Protein AF-A0A2U2N0Q2-F1 (afdb_monomer)

Organism: NCBI:txid2052941

Mean predicted aligned error: 10.29 Å

pLDDT: mean 80.28, std 14.38, range [45.03, 97.38]

Foldseek 3Di:
DDPPPPVVVVVVVVVVVVVVVPPPDLFAPAPDDAWDAQDLQRKIWGQRQAKKFWADKDKDQFPDWDWVVHPRDIDHHGDMIGIATHHPPDDDPDQIWMKIWMGGVVDPDIHIDIHGDHHRD

Solvent-accessible surface area (backbone atoms only — not comparable to full-atom values): 6980 Å² total; per-residue (Å²): 135,88,80,71,67,66,61,59,52,52,50,48,55,48,50,49,49,53,54,53,74,66,52,77,58,91,64,38,45,74,85,42,72,51,57,48,74,71,45,82,74,27,32,32,33,35,62,28,94,54,42,32,34,36,60,42,75,47,72,42,75,47,77,44,73,48,53,43,73,57,64,66,42,78,40,50,54,65,38,68,40,39,36,50,44,41,64,58,98,78,69,92,87,66,80,26,29,35,40,38,35,30,21,33,69,94,40,92,52,76,23,76,49,81,41,75,59,52,70,55,129

Structure (mmCIF, N/CA/C/O backbone):
data_AF-A0A2U2N0Q2-F1
#
_entry.id   AF-A0A2U2N0Q2-F1
#
loop_
_atom_site.group_PDB
_atom_site.id
_atom_site.type_symbol
_atom_site.label_atom_id
_atom_site.label_alt_id
_atom_site.label_comp_id
_atom_site.label_asym_id
_atom_site.label_entity_id
_atom_site.label_seq_id
_atom_site.pdbx_PDB_ins_code
_atom_site.Cartn_x
_atom_site.Cartn_y
_atom_site.Cartn_z
_atom_site.occupancy
_atom_site.B_iso_or_equiv
_atom_site.auth_seq_id
_atom_site.auth_comp_id
_atom_site.auth_asym_id
_atom_site.auth_atom_id
_atom_site.pdbx_PDB_model_num
ATOM 1 N N . MET A 1 1 ? -54.973 -18.436 21.941 1.00 45.03 1 MET A N 1
ATOM 2 C CA . MET A 1 1 ? -53.588 -18.932 21.971 1.00 45.03 1 MET A CA 1
ATOM 3 C C . MET A 1 1 ? -52.950 -18.282 20.767 1.00 45.03 1 MET A C 1
ATOM 5 O O . MET A 1 1 ? -53.420 -18.512 19.663 1.00 45.03 1 MET A O 1
ATOM 9 N N . ASP A 1 2 ? -52.122 -17.286 21.051 1.00 49.50 2 ASP A N 1
ATOM 10 C CA . ASP A 1 2 ? -51.672 -16.236 20.137 1.00 49.50 2 ASP A CA 1
ATOM 11 C C . ASP A 1 2 ? -50.406 -16.740 19.427 1.00 49.50 2 ASP A C 1
ATOM 13 O O . ASP A 1 2 ? -49.374 -16.906 20.068 1.00 49.50 2 ASP A O 1
ATOM 17 N N . GLU A 1 3 ? -50.519 -17.109 18.149 1.00 54.91 3 GLU A N 1
ATOM 18 C CA . GLU A 1 3 ? -49.424 -17.672 17.329 1.00 54.91 3 GLU A CA 1
ATOM 19 C C . GLU A 1 3 ? -48.892 -16.663 16.291 1.00 54.91 3 GLU A C 1
ATOM 21 O O . GLU A 1 3 ? -48.131 -17.021 15.396 1.00 54.91 3 GLU A O 1
ATOM 26 N N . THR A 1 4 ? -49.293 -15.393 16.389 1.00 54.44 4 THR A N 1
ATOM 27 C CA . THR A 1 4 ? -48.969 -14.348 15.403 1.00 54.44 4 THR A CA 1
ATOM 28 C C . THR A 1 4 ? -47.745 -13.496 15.744 1.00 54.44 4 THR A C 1
ATOM 30 O O . THR A 1 4 ? -47.230 -12.830 14.855 1.00 54.44 4 THR A O 1
ATOM 33 N N . ASP A 1 5 ? -47.226 -13.554 16.973 1.00 57.34 5 ASP A N 1
ATOM 34 C CA . ASP A 1 5 ? -46.106 -12.702 17.417 1.00 57.34 5 ASP A CA 1
ATOM 35 C C . ASP A 1 5 ? -44.707 -13.263 17.058 1.00 57.34 5 ASP A C 1
ATOM 37 O O . ASP A 1 5 ? -43.746 -12.514 16.883 1.00 57.34 5 ASP A O 1
ATOM 41 N N . ASP A 1 6 ? -44.565 -14.585 16.902 1.00 56.44 6 ASP A N 1
ATOM 42 C CA . ASP A 1 6 ? -43.251 -15.240 16.736 1.00 56.44 6 ASP A CA 1
ATOM 43 C C . ASP A 1 6 ? -42.677 -15.093 15.307 1.00 56.44 6 ASP A C 1
ATOM 45 O O . ASP A 1 6 ? -41.461 -15.017 15.107 1.00 56.44 6 ASP A O 1
ATOM 49 N N . PHE A 1 7 ? -43.551 -15.012 14.296 1.00 54.47 7 PHE A N 1
ATOM 50 C CA . PHE A 1 7 ? -43.156 -14.918 12.884 1.00 54.47 7 PHE A CA 1
ATOM 51 C C . PHE A 1 7 ? -42.610 -13.524 12.531 1.00 54.47 7 PHE A C 1
ATOM 53 O O . PHE A 1 7 ? -41.601 -13.410 11.829 1.00 54.47 7 PHE A O 1
ATOM 60 N N . ASP A 1 8 ? -43.216 -12.475 13.093 1.00 63.50 8 ASP A N 1
ATOM 61 C CA . ASP A 1 8 ? -42.796 -11.083 12.901 1.00 63.50 8 ASP A CA 1
ATOM 62 C C . ASP A 1 8 ? -41.412 -10.818 13.517 1.00 63.50 8 ASP A C 1
ATOM 64 O O . ASP A 1 8 ? -40.566 -10.163 12.906 1.00 63.50 8 ASP A O 1
ATOM 68 N N . LEU A 1 9 ? -41.112 -11.402 14.685 1.00 64.94 9 LEU A N 1
ATOM 69 C CA . LEU A 1 9 ? -39.796 -11.274 15.321 1.00 64.94 9 LEU A CA 1
ATOM 70 C C . LEU A 1 9 ? -38.694 -11.985 14.527 1.00 64.94 9 LEU A C 1
ATOM 72 O O . LEU A 1 9 ? -37.593 -11.447 14.377 1.00 64.94 9 LEU A O 1
ATOM 76 N N . GLN A 1 10 ? -38.964 -13.174 13.982 1.00 72.19 10 GLN A N 1
ATOM 77 C CA . GLN A 1 10 ? -37.988 -13.883 13.149 1.00 72.19 10 GLN A CA 1
ATOM 78 C C . GLN A 1 10 ? -37.685 -13.139 11.845 1.00 72.19 10 GLN A C 1
ATOM 80 O O . GLN A 1 10 ? -36.516 -13.080 11.443 1.00 72.19 10 GLN A O 1
ATOM 85 N N . GLU A 1 11 ? -38.694 -12.542 11.203 1.00 75.12 11 GLU A N 1
ATOM 86 C CA . GLU A 1 11 ? -38.489 -11.676 10.040 1.00 75.12 11 GLU A CA 1
ATOM 87 C C . GLU A 1 11 ? -37.746 -10.391 10.398 1.00 75.12 11 GLU A C 1
ATOM 89 O O . GLU A 1 11 ? -36.841 -10.008 9.654 1.00 75.12 11 GLU A O 1
ATOM 94 N N . LEU A 1 12 ? -38.029 -9.782 11.553 1.00 72.38 12 LEU A N 1
ATOM 95 C CA . LEU A 1 12 ? -37.309 -8.611 12.049 1.00 72.38 12 LEU A CA 1
ATOM 96 C C . LEU A 1 12 ? -35.824 -8.925 12.277 1.00 72.38 12 LEU A C 1
ATOM 98 O O . LEU A 1 12 ? -34.961 -8.231 11.748 1.00 72.38 12 LEU A O 1
ATOM 102 N N . PHE A 1 13 ? -35.497 -10.025 12.962 1.00 69.44 13 PHE A N 1
ATOM 103 C CA . PHE A 1 13 ? -34.109 -10.455 13.162 1.00 69.44 13 PHE A CA 1
ATOM 104 C C . PHE A 1 13 ? -33.435 -10.908 11.866 1.00 69.44 13 PHE A C 1
ATOM 106 O O . PHE A 1 13 ? -32.217 -10.805 11.717 1.00 69.44 13 PHE A O 1
ATOM 113 N N . ALA A 1 14 ? -34.181 -11.465 10.911 1.00 72.81 14 ALA A N 1
ATOM 114 C CA . ALA A 1 14 ? -33.646 -11.773 9.591 1.00 72.81 14 ALA A CA 1
ATOM 115 C C . ALA A 1 14 ? -33.373 -10.491 8.791 1.00 72.81 14 ALA A C 1
ATOM 117 O O . ALA A 1 14 ? -32.339 -10.403 8.133 1.00 72.81 14 ALA A O 1
ATOM 118 N N . ALA A 1 15 ? -34.245 -9.488 8.876 1.00 67.19 15 ALA A N 1
ATOM 119 C CA . ALA A 1 15 ? -34.066 -8.177 8.267 1.00 67.19 15 ALA A CA 1
ATOM 120 C C . ALA A 1 15 ? -32.907 -7.407 8.913 1.00 67.19 15 ALA A C 1
ATOM 122 O O . ALA A 1 15 ? -32.084 -6.859 8.188 1.00 67.19 15 ALA A O 1
ATOM 123 N N . GLU A 1 16 ? -32.765 -7.444 10.239 1.00 66.56 16 GLU A N 1
ATOM 124 C CA . GLU A 1 16 ? -31.620 -6.880 10.957 1.00 66.56 16 GLU A CA 1
ATOM 125 C C . GLU A 1 16 ? -30.318 -7.591 10.602 1.00 66.56 16 GLU A C 1
ATOM 127 O O . GLU A 1 16 ? -29.318 -6.926 10.357 1.00 66.56 16 GLU A O 1
ATOM 132 N N . ARG A 1 17 ? -30.310 -8.927 10.503 1.00 62.19 17 ARG A N 1
ATOM 133 C CA . ARG A 1 17 ? -29.121 -9.678 10.061 1.00 62.19 17 ARG A CA 1
ATOM 134 C C . ARG A 1 17 ? -28.759 -9.380 8.611 1.00 62.19 17 ARG A C 1
ATOM 136 O O . ARG A 1 17 ? -27.580 -9.221 8.310 1.00 62.19 17 ARG A O 1
ATOM 143 N N . ARG A 1 18 ? -29.749 -9.252 7.721 1.00 64.31 18 ARG A N 1
ATOM 144 C CA . ARG A 1 18 ? -29.525 -8.798 6.339 1.00 64.31 18 ARG A CA 1
ATOM 145 C C . ARG A 1 18 ? -28.979 -7.370 6.329 1.00 64.31 18 ARG A C 1
ATOM 147 O O . ARG A 1 18 ? -27.992 -7.121 5.657 1.00 64.31 18 ARG A O 1
ATOM 154 N N . ALA A 1 19 ? -29.548 -6.456 7.112 1.00 60.12 19 ALA A N 1
ATOM 155 C CA . ALA A 1 19 ? -29.082 -5.074 7.215 1.00 60.12 19 ALA A CA 1
ATOM 156 C C . ALA A 1 19 ? -27.675 -4.968 7.831 1.00 60.12 19 ALA A C 1
ATOM 158 O O . ALA A 1 19 ? -26.878 -4.147 7.387 1.00 60.12 19 ALA A O 1
ATOM 159 N N . ALA A 1 20 ? -27.343 -5.814 8.808 1.00 57.19 20 ALA A N 1
ATOM 160 C CA . ALA A 1 20 ? -26.017 -5.900 9.412 1.00 57.19 20 ALA A CA 1
ATOM 161 C C . ALA A 1 20 ? -24.981 -6.490 8.447 1.00 57.19 20 ALA A C 1
ATOM 163 O O . ALA A 1 20 ? -23.855 -6.012 8.424 1.00 57.19 20 ALA A O 1
ATOM 164 N N . ALA A 1 21 ? -25.366 -7.445 7.594 1.00 57.06 21 ALA A N 1
ATOM 165 C CA . ALA A 1 21 ? -24.503 -7.965 6.531 1.00 57.06 21 ALA A CA 1
ATOM 166 C C . ALA A 1 21 ? -24.174 -6.917 5.447 1.00 57.06 21 ALA A C 1
ATOM 168 O O . ALA A 1 21 ? -23.204 -7.083 4.716 1.00 57.06 21 ALA A O 1
ATOM 169 N N . PHE A 1 22 ? -24.957 -5.834 5.356 1.00 54.00 22 PHE A N 1
ATOM 170 C CA . PHE A 1 22 ? -24.686 -4.684 4.485 1.00 54.00 22 PHE A CA 1
ATOM 171 C C . PHE A 1 22 ? -24.091 -3.478 5.225 1.00 54.00 22 PHE A C 1
ATOM 173 O O . PHE A 1 22 ? -23.842 -2.445 4.597 1.00 54.00 22 PHE A O 1
ATOM 180 N N . ARG A 1 23 ? -23.844 -3.567 6.541 1.00 59.94 23 ARG A N 1
ATOM 181 C CA . ARG A 1 23 ? -23.051 -2.542 7.224 1.00 59.94 23 ARG A CA 1
ATOM 182 C C . ARG A 1 23 ? -21.602 -2.755 6.819 1.00 59.94 23 ARG A C 1
ATOM 184 O O . ARG A 1 23 ? -20.965 -3.693 7.278 1.00 59.94 23 ARG A O 1
ATOM 191 N N . ILE A 1 24 ? -21.117 -1.878 5.946 1.00 66.31 24 ILE A N 1
ATOM 192 C CA . ILE A 1 24 ? -19.691 -1.735 5.659 1.00 66.31 24 ILE A CA 1
ATOM 193 C C . ILE A 1 24 ? -18.994 -1.558 7.009 1.00 66.31 24 ILE A C 1
ATOM 195 O O . ILE A 1 24 ? -19.262 -0.575 7.707 1.00 66.31 24 ILE A O 1
ATOM 199 N N . ASP A 1 25 ? -18.174 -2.530 7.408 1.00 75.25 25 ASP A N 1
ATOM 200 C CA . ASP A 1 25 ? -17.374 -2.407 8.618 1.00 75.25 25 ASP A CA 1
ATOM 201 C C . ASP A 1 25 ? -16.377 -1.260 8.392 1.00 75.25 25 ASP A C 1
ATOM 203 O O . ASP A 1 25 ? -15.548 -1.322 7.480 1.00 75.25 25 ASP A O 1
ATOM 207 N N . PRO A 1 26 ? -16.444 -0.173 9.178 1.00 73.44 26 PRO A N 1
ATOM 208 C CA . PRO A 1 26 ? -15.558 0.962 8.982 1.00 73.44 26 PRO A CA 1
ATOM 209 C C . PRO A 1 26 ? -14.098 0.649 9.359 1.00 73.44 26 PRO A C 1
ATOM 211 O O . PRO A 1 26 ? -13.240 1.509 9.172 1.00 73.44 26 PRO A O 1
ATOM 214 N N . MET A 1 27 ? -13.803 -0.507 9.964 1.00 78.50 27 MET A N 1
ATOM 215 C CA . MET A 1 27 ? -12.457 -0.996 10.298 1.00 78.50 27 MET A CA 1
ATOM 216 C C . MET A 1 27 ? -11.961 -2.108 9.372 1.00 78.50 27 MET A C 1
ATOM 218 O O . MET A 1 27 ? -10.878 -2.640 9.615 1.00 78.50 27 MET A O 1
ATOM 222 N N . ASP A 1 28 ? -12.698 -2.407 8.306 1.00 80.69 28 ASP A N 1
ATOM 223 C CA . ASP A 1 28 ? -12.322 -3.395 7.302 1.00 80.69 28 ASP A CA 1
ATOM 224 C C . ASP A 1 28 ? -11.554 -2.708 6.157 1.00 80.69 28 ASP A C 1
ATOM 226 O O . ASP A 1 28 ? -12.143 -1.998 5.332 1.00 80.69 28 ASP A O 1
ATOM 230 N N . PRO A 1 29 ? -10.218 -2.842 6.093 1.00 81.50 29 PRO A N 1
ATOM 231 C CA . PRO A 1 29 ? -9.423 -2.218 5.043 1.00 81.50 29 PRO A CA 1
ATOM 232 C C . PRO A 1 29 ? -9.557 -2.927 3.686 1.00 81.50 29 PRO A C 1
ATOM 234 O O . PRO A 1 29 ? -9.037 -2.418 2.697 1.00 81.50 29 PRO A O 1
ATOM 237 N N . VAL A 1 30 ? -10.203 -4.097 3.619 1.00 81.50 30 VAL A N 1
ATOM 238 C CA . VAL A 1 30 ? -10.400 -4.866 2.380 1.00 81.50 30 VAL A CA 1
ATOM 239 C C . VAL A 1 30 ? -11.540 -4.271 1.563 1.00 81.50 30 VAL A C 1
ATOM 241 O O . VAL A 1 30 ? -11.424 -4.146 0.343 1.00 81.50 30 VAL A O 1
ATOM 244 N N . HIS A 1 31 ? -12.629 -3.884 2.229 1.00 77.38 31 HIS A N 1
ATOM 245 C CA . HIS A 1 31 ? -13.825 -3.361 1.566 1.00 77.38 31 HIS A CA 1
ATOM 246 C C . HIS A 1 31 ? -13.882 -1.827 1.521 1.00 77.38 31 HIS A C 1
ATOM 248 O O . HIS A 1 31 ? -14.656 -1.270 0.739 1.00 77.38 31 HIS A O 1
ATOM 254 N N . ASN A 1 32 ? -13.055 -1.136 2.310 1.00 79.75 32 ASN A N 1
ATOM 255 C CA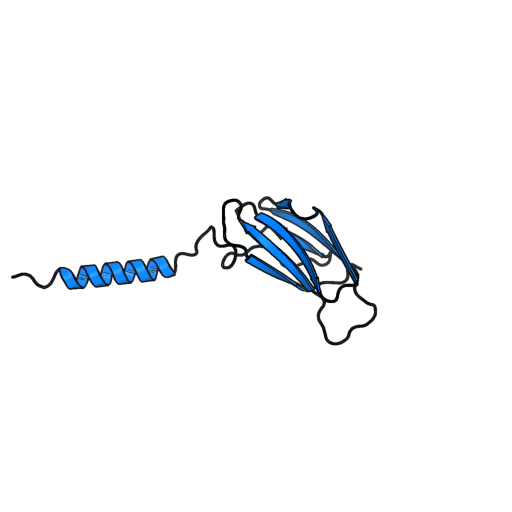 . ASN A 1 32 ? -12.985 0.324 2.309 1.00 79.75 32 ASN A CA 1
ATOM 256 C C . ASN A 1 32 ? -11.941 0.867 1.327 1.00 79.75 32 ASN A C 1
ATOM 258 O O . ASN A 1 32 ? -10.862 0.306 1.140 1.00 79.75 32 ASN A O 1
ATOM 262 N N . THR A 1 33 ? -12.233 2.023 0.727 1.00 84.50 33 THR A N 1
ATOM 263 C CA . THR A 1 33 ? -11.283 2.701 -0.162 1.00 84.50 33 THR A CA 1
ATOM 264 C C . THR A 1 33 ? -10.085 3.245 0.623 1.00 84.50 33 THR A C 1
ATOM 266 O O . THR A 1 33 ? -10.146 4.294 1.259 1.00 84.50 33 THR A O 1
ATOM 269 N N . VAL A 1 34 ? -8.979 2.513 0.498 1.00 87.88 34 VAL A N 1
ATOM 270 C CA . VAL A 1 34 ? -7.604 2.780 0.947 1.00 87.88 34 VAL A CA 1
ATOM 271 C C . VAL A 1 34 ? -6.984 4.123 0.543 1.00 87.88 34 VAL A C 1
ATOM 273 O O . VAL A 1 34 ? -6.670 5.048 1.298 1.00 87.88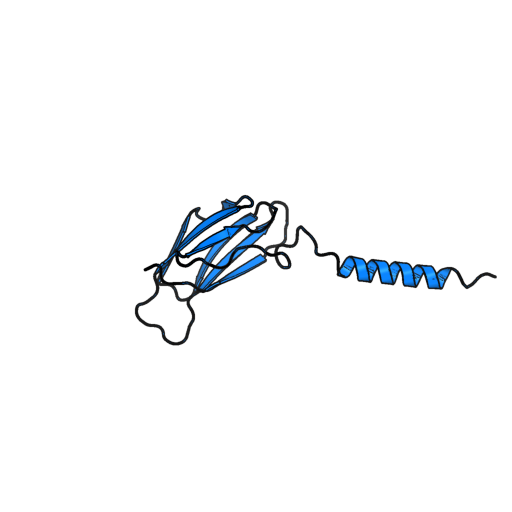 34 VAL A O 1
ATOM 276 N N . TRP A 1 35 ? -6.735 4.148 -0.757 1.00 90.88 35 TRP A N 1
ATOM 277 C CA . TRP A 1 35 ? -5.630 4.845 -1.384 1.00 90.88 35 TRP A CA 1
ATOM 278 C C . TRP A 1 35 ? -6.129 5.562 -2.627 1.00 90.88 35 TRP A C 1
ATOM 280 O O . TRP A 1 35 ? -7.100 5.131 -3.249 1.00 90.88 35 TRP A O 1
ATOM 290 N N . SER A 1 36 ? -5.434 6.621 -3.027 1.00 86.62 36 SER A N 1
ATOM 291 C CA . SER A 1 36 ? -5.609 7.188 -4.357 1.00 86.62 36 SER A CA 1
ATOM 292 C C . SER A 1 36 ? -5.069 6.239 -5.423 1.00 86.62 36 SER A C 1
ATOM 294 O O . SER A 1 36 ? -4.215 5.393 -5.152 1.00 86.62 36 SER A O 1
ATOM 296 N N . ASP A 1 37 ? -5.485 6.455 -6.669 1.00 80.06 37 ASP A N 1
ATOM 297 C CA . ASP A 1 37 ? -4.716 5.968 -7.810 1.00 80.06 37 ASP A CA 1
ATOM 298 C C . ASP A 1 37 ? -3.266 6.488 -7.755 1.00 80.06 37 ASP A C 1
ATOM 300 O O . ASP A 1 37 ? -2.984 7.539 -7.167 1.00 80.06 37 ASP A O 1
ATOM 304 N N . VAL A 1 38 ? -2.348 5.759 -8.399 1.00 73.62 38 VAL A N 1
ATOM 305 C CA . VAL A 1 38 ? -0.950 6.193 -8.550 1.00 73.62 38 VAL A CA 1
ATOM 306 C C . VAL A 1 38 ? -0.892 7.413 -9.460 1.00 73.62 38 VAL A C 1
ATOM 308 O O . VAL A 1 38 ? -1.344 7.353 -10.612 1.00 73.62 38 VAL A O 1
ATOM 311 N N . THR A 1 39 ? -0.302 8.503 -8.970 1.00 71.12 39 THR A N 1
ATOM 312 C CA . THR A 1 39 ? -0.079 9.712 -9.774 1.00 71.12 39 THR A CA 1
ATOM 313 C C . THR A 1 39 ? 0.967 9.479 -10.873 1.00 71.12 39 THR A C 1
ATOM 315 O O . THR A 1 39 ? 1.633 8.442 -10.930 1.00 71.12 39 THR A O 1
ATOM 318 N N . SER A 1 40 ? 1.144 10.445 -11.780 1.00 63.34 40 SER A N 1
ATOM 319 C CA . SER A 1 40 ? 2.222 10.398 -12.783 1.00 63.34 40 SER A CA 1
ATOM 320 C C . SER A 1 40 ? 3.613 10.247 -12.162 1.00 63.34 40 SER A C 1
ATOM 322 O O . SER A 1 40 ? 4.487 9.647 -12.782 1.00 63.34 40 SER A O 1
ATOM 324 N N . ASP A 1 41 ? 3.782 10.742 -10.936 1.00 65.62 41 ASP A N 1
ATOM 325 C CA . ASP A 1 41 ? 5.060 10.793 -10.227 1.00 65.62 41 ASP A CA 1
ATOM 326 C C . ASP A 1 41 ? 5.325 9.524 -9.399 1.00 65.62 41 ASP A C 1
ATOM 328 O O . ASP A 1 41 ? 6.375 9.398 -8.773 1.00 65.62 41 ASP A O 1
ATOM 332 N N . GLY A 1 42 ? 4.392 8.562 -9.417 1.00 76.06 42 GLY A N 1
ATOM 333 C CA . GLY A 1 42 ? 4.485 7.326 -8.639 1.00 76.06 42 GLY A CA 1
ATOM 334 C C . GLY A 1 42 ? 3.995 7.462 -7.195 1.00 76.06 42 GLY A C 1
ATOM 335 O O . GLY A 1 42 ? 4.158 6.537 -6.407 1.00 76.06 42 GLY A O 1
ATOM 336 N N . ASP A 1 43 ? 3.391 8.590 -6.829 1.00 87.62 43 ASP A N 1
ATOM 337 C CA . ASP A 1 43 ? 2.945 8.848 -5.461 1.00 87.62 43 ASP A CA 1
ATOM 338 C C . ASP A 1 43 ? 1.531 8.278 -5.234 1.00 87.62 43 ASP A C 1
ATOM 340 O O . ASP A 1 43 ? 0.685 8.282 -6.135 1.00 87.62 43 ASP A O 1
ATOM 344 N N . ILE A 1 44 ? 1.265 7.812 -4.012 1.00 89.56 44 ILE A N 1
ATOM 345 C CA . ILE A 1 44 ? -0.076 7.440 -3.537 1.00 89.56 44 ILE A CA 1
ATOM 346 C C . ILE A 1 44 ? -0.444 8.268 -2.309 1.00 89.56 44 ILE A C 1
ATOM 348 O O . ILE A 1 44 ? 0.415 8.621 -1.502 1.00 89.56 44 ILE A O 1
ATOM 352 N N . LYS A 1 45 ? -1.733 8.564 -2.154 1.00 92.50 45 LYS A N 1
ATOM 353 C CA . LYS A 1 45 ? -2.281 9.301 -1.014 1.00 92.50 45 LYS A CA 1
ATOM 354 C C . LYS A 1 45 ? -3.236 8.421 -0.215 1.00 92.50 45 LYS A C 1
ATOM 356 O O . LYS A 1 45 ? -4.019 7.683 -0.808 1.00 92.50 45 LYS A O 1
ATOM 361 N N . VAL A 1 46 ? -3.220 8.536 1.109 1.00 93.69 46 VAL A N 1
ATOM 362 C CA . VAL A 1 46 ? -4.230 7.910 1.975 1.00 93.69 46 VAL A CA 1
ATOM 363 C C . VAL A 1 46 ? -5.560 8.648 1.805 1.00 93.69 46 VAL A C 1
ATOM 365 O O . VAL A 1 46 ? -5.651 9.841 2.108 1.00 93.69 46 VAL A O 1
ATOM 368 N N . LEU A 1 47 ? -6.580 7.950 1.296 1.00 92.44 47 LEU A N 1
ATOM 369 C CA . LEU A 1 47 ? -7.947 8.475 1.163 1.00 92.44 47 LEU A CA 1
ATOM 370 C C . LEU A 1 47 ? -8.846 8.085 2.332 1.00 92.44 47 LEU A C 1
ATOM 372 O O . LEU A 1 47 ? -9.849 8.759 2.563 1.00 92.44 47 LEU A O 1
ATOM 376 N N . ALA A 1 48 ? -8.489 7.024 3.054 1.00 89.62 48 ALA A N 1
ATOM 377 C CA . ALA A 1 48 ? -9.201 6.638 4.255 1.00 89.62 48 ALA A CA 1
ATOM 378 C C . ALA A 1 48 ? -9.212 7.771 5.291 1.00 89.62 48 ALA A C 1
ATOM 380 O O . ALA A 1 48 ? -8.248 8.522 5.444 1.00 89.62 48 ALA A O 1
ATOM 381 N N . ASP A 1 49 ? -10.309 7.854 6.036 1.00 89.62 49 ASP A N 1
ATOM 382 C CA . ASP A 1 49 ? -10.516 8.783 7.149 1.00 89.62 49 ASP A CA 1
ATOM 383 C C . ASP A 1 49 ? -9.786 8.352 8.433 1.00 89.62 49 ASP A C 1
ATOM 385 O O . ASP A 1 49 ? -9.789 9.076 9.431 1.00 89.62 49 ASP A O 1
ATOM 389 N N . LYS A 1 50 ? -9.125 7.190 8.401 1.00 90.12 50 LYS A N 1
ATOM 390 C CA . LYS A 1 50 ? -8.397 6.595 9.521 1.00 90.12 50 LYS A CA 1
ATOM 391 C C . LYS A 1 50 ? -6.915 6.393 9.217 1.00 90.12 50 LYS A C 1
ATOM 393 O O . LYS A 1 50 ? -6.548 6.194 8.058 1.00 90.12 50 LYS A O 1
ATOM 398 N N . PRO A 1 51 ? -6.060 6.383 10.255 1.00 94.12 51 PRO A N 1
ATOM 399 C CA . PRO A 1 51 ? -4.652 6.058 10.092 1.00 94.12 51 PRO A CA 1
ATOM 400 C C . PRO A 1 51 ? -4.443 4.623 9.593 1.00 94.12 51 PRO A C 1
ATOM 402 O O . PRO A 1 51 ? -5.125 3.686 10.020 1.00 94.12 51 PRO A O 1
ATOM 405 N N . VAL A 1 52 ? -3.449 4.453 8.725 1.00 95.94 52 VAL A N 1
ATOM 406 C CA . VAL A 1 52 ? -3.122 3.194 8.051 1.00 95.94 52 VAL A CA 1
ATOM 407 C C . VAL A 1 52 ? -1.707 2.768 8.416 1.00 95.94 52 VAL A C 1
ATOM 409 O O . VAL A 1 52 ? -0.759 3.530 8.248 1.00 95.94 52 VAL A O 1
ATOM 412 N N . GLU A 1 53 ? -1.541 1.533 8.874 1.00 96.38 53 GLU A N 1
ATOM 413 C CA . GLU A 1 53 ? -0.232 0.904 9.038 1.00 96.38 53 GLU A CA 1
ATOM 414 C C . GLU A 1 53 ? 0.152 0.195 7.747 1.00 96.38 53 GLU A C 1
ATOM 416 O O . GLU A 1 53 ? -0.440 -0.819 7.377 1.00 96.38 53 GLU A O 1
ATOM 421 N N . VAL A 1 54 ? 1.171 0.710 7.066 1.00 96.56 54 VAL A N 1
ATOM 422 C CA . VAL A 1 54 ? 1.807 0.027 5.943 1.00 96.56 54 VAL A CA 1
ATOM 423 C C . VAL A 1 54 ? 2.834 -0.945 6.501 1.00 96.56 54 VAL A C 1
ATOM 425 O O . VAL A 1 54 ? 3.837 -0.539 7.086 1.00 96.56 54 VAL A O 1
ATOM 428 N N . LEU A 1 55 ? 2.590 -2.237 6.299 1.00 96.75 55 LEU A N 1
ATOM 429 C CA . LEU A 1 55 ? 3.416 -3.318 6.835 1.00 96.75 55 LEU A CA 1
ATOM 430 C C . LEU A 1 55 ? 4.601 -3.614 5.916 1.00 96.75 55 LEU A C 1
ATOM 432 O O . LEU A 1 55 ? 5.739 -3.745 6.361 1.00 96.75 55 LEU A O 1
ATOM 436 N N . SER A 1 56 ? 4.333 -3.708 4.616 1.00 96.19 56 SER A N 1
ATOM 437 C CA . SER A 1 56 ? 5.341 -4.026 3.610 1.00 96.19 56 SER A CA 1
ATOM 438 C C . SER A 1 56 ? 4.923 -3.506 2.248 1.00 96.19 56 SER A C 1
ATOM 440 O O . SER A 1 56 ? 3.734 -3.521 1.918 1.00 96.19 56 SER A O 1
ATOM 442 N N . VAL A 1 57 ? 5.911 -3.158 1.430 1.00 93.44 57 VAL A N 1
ATOM 443 C CA . VAL A 1 57 ? 5.702 -2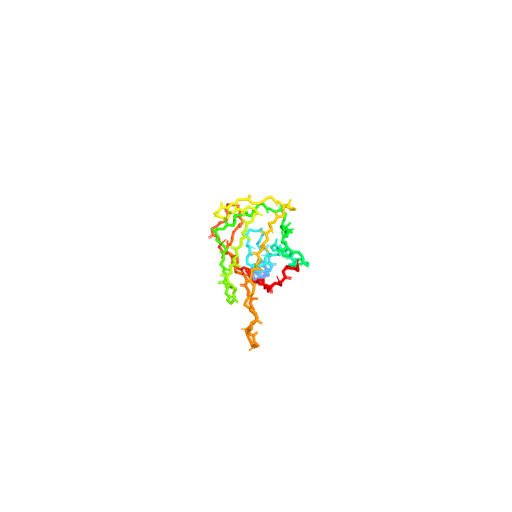.897 0.012 1.00 93.44 57 VAL A CA 1
ATOM 444 C C . VAL A 1 57 ? 6.649 -3.763 -0.808 1.00 93.44 57 VAL A C 1
ATOM 446 O O . VAL A 1 57 ? 7.850 -3.799 -0.552 1.00 93.44 57 VAL A O 1
ATOM 449 N N . GLU A 1 58 ? 6.091 -4.462 -1.790 1.00 91.94 58 GLU A N 1
ATOM 450 C CA . GLU A 1 58 ? 6.795 -5.408 -2.649 1.00 91.94 58 GLU A CA 1
ATOM 451 C C . GLU A 1 58 ? 6.662 -5.022 -4.117 1.00 91.94 58 GLU A C 1
ATOM 453 O O . GLU A 1 58 ? 5.621 -4.546 -4.562 1.00 91.94 58 GLU A O 1
ATOM 458 N N . GLN A 1 59 ? 7.712 -5.277 -4.890 1.00 89.00 59 GLN A N 1
ATOM 459 C CA . GLN A 1 59 ? 7.741 -5.020 -6.325 1.00 89.00 59 GLN A CA 1
ATOM 460 C C . GLN A 1 59 ? 7.607 -6.327 -7.113 1.00 89.00 59 GLN A C 1
ATOM 462 O O . GLN A 1 59 ? 8.228 -7.336 -6.779 1.00 89.00 59 GLN A O 1
ATOM 467 N N . VAL A 1 60 ? 6.859 -6.297 -8.214 1.00 87.88 60 VAL A N 1
ATOM 468 C CA . VAL A 1 60 ? 6.787 -7.401 -9.176 1.00 87.88 60 VAL A CA 1
ATOM 469 C C . VAL A 1 60 ? 7.033 -6.843 -10.570 1.00 87.88 60 VAL A C 1
ATOM 471 O O . VAL A 1 60 ? 6.341 -5.937 -11.024 1.00 87.88 60 VAL A O 1
ATOM 474 N N . GLY A 1 61 ? 8.038 -7.378 -11.263 1.00 82.50 61 GLY A N 1
ATOM 475 C CA . GLY A 1 61 ? 8.394 -6.922 -12.610 1.00 82.50 61 GLY A CA 1
ATOM 476 C C . GLY A 1 61 ? 9.138 -5.577 -12.673 1.00 82.50 61 GLY A C 1
ATOM 477 O O . GLY A 1 61 ? 9.426 -5.119 -13.777 1.00 82.50 61 GLY A O 1
ATOM 478 N N . CYS A 1 62 ? 9.490 -4.978 -11.528 1.00 81.31 62 CYS A N 1
ATOM 479 C CA . CYS A 1 62 ? 10.365 -3.801 -11.421 1.00 81.31 62 CYS A CA 1
ATOM 480 C C . CYS A 1 62 ? 11.819 -4.221 -11.131 1.00 81.31 62 CYS A C 1
ATOM 482 O O . CYS A 1 62 ? 12.052 -5.242 -10.479 1.00 81.31 62 CYS A O 1
ATOM 484 N N . LEU A 1 63 ? 12.792 -3.422 -11.579 1.00 84.38 63 LEU A N 1
ATOM 485 C CA . LEU A 1 63 ? 14.209 -3.562 -11.214 1.00 84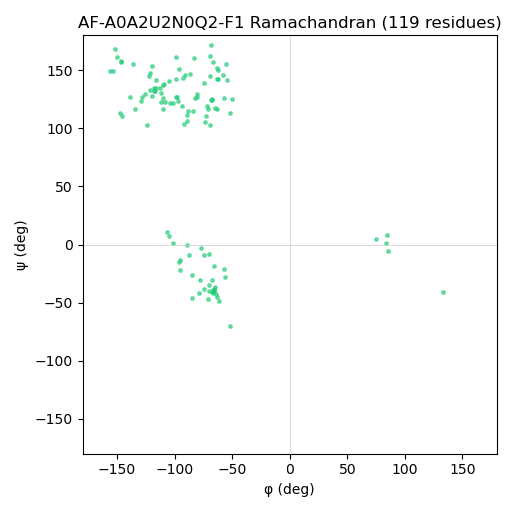.38 63 LEU A CA 1
ATOM 486 C C . LEU A 1 63 ? 14.441 -3.151 -9.759 1.00 84.38 63 LEU A C 1
ATOM 488 O O . LEU A 1 63 ? 15.078 -3.876 -8.998 1.00 84.38 63 LEU A O 1
ATOM 492 N N . SER A 1 64 ? 13.879 -2.012 -9.367 1.00 87.00 64 SER A N 1
ATOM 493 C CA . SER A 1 64 ? 13.947 -1.497 -8.006 1.00 87.00 64 SER A CA 1
ATOM 494 C C . SER A 1 64 ? 12.664 -0.749 -7.648 1.00 87.00 64 SER A C 1
ATOM 496 O O . SER A 1 64 ? 11.911 -0.301 -8.520 1.00 87.00 64 SER A O 1
ATOM 498 N N . LEU A 1 65 ? 12.416 -0.653 -6.346 1.00 87.94 65 LEU A N 1
ATOM 499 C CA . LEU A 1 65 ? 11.353 0.116 -5.730 1.00 87.94 65 LEU A CA 1
ATOM 500 C C . LEU A 1 65 ? 11.933 0.798 -4.499 1.00 87.94 65 LEU A C 1
ATOM 502 O O . LEU A 1 65 ? 12.481 0.148 -3.609 1.00 87.94 65 LEU A O 1
ATOM 506 N N . THR A 1 66 ? 11.748 2.107 -4.427 1.00 90.94 66 THR A N 1
ATOM 507 C CA . THR A 1 66 ? 12.038 2.901 -3.238 1.00 90.94 66 THR A CA 1
ATOM 508 C C . THR A 1 66 ? 10.751 3.537 -2.749 1.00 90.94 66 THR A C 1
ATOM 510 O O . THR A 1 66 ? 9.997 4.113 -3.529 1.00 90.94 66 THR A O 1
ATOM 513 N N . CYS A 1 67 ? 10.507 3.423 -1.447 1.00 91.56 67 CYS A N 1
ATOM 514 C CA . CYS A 1 67 ? 9.341 3.987 -0.783 1.00 91.56 67 CYS A CA 1
ATOM 515 C C . CYS A 1 67 ? 9.779 5.044 0.228 1.00 91.56 67 CYS A C 1
ATOM 517 O O . CYS A 1 67 ? 10.705 4.796 1.006 1.00 91.56 67 CYS A O 1
ATOM 519 N N . ASN A 1 68 ? 9.102 6.190 0.239 1.00 93.00 68 ASN A N 1
ATOM 520 C CA . ASN A 1 68 ? 9.277 7.213 1.261 1.00 93.00 68 ASN A CA 1
ATOM 521 C C . ASN A 1 68 ? 7.904 7.715 1.751 1.00 93.00 68 ASN A C 1
ATOM 523 O O . ASN A 1 68 ? 7.172 8.293 0.947 1.00 93.00 68 ASN A O 1
ATOM 527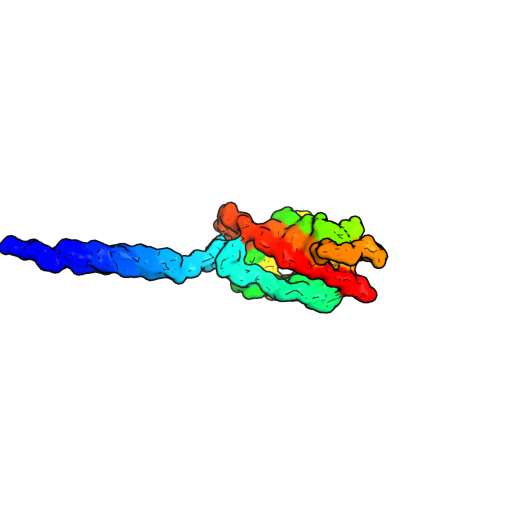 N N . PRO A 1 69 ? 7.546 7.519 3.031 1.00 95.56 69 PRO A N 1
ATOM 528 C CA . PRO A 1 69 ? 8.340 6.858 4.073 1.00 95.56 69 PRO A CA 1
ATOM 529 C C . PRO A 1 69 ? 8.558 5.355 3.823 1.00 95.56 69 PRO A C 1
ATOM 531 O O . PRO A 1 69 ? 7.814 4.712 3.082 1.00 95.56 69 PRO A O 1
ATOM 534 N N . LYS A 1 70 ? 9.621 4.795 4.418 1.00 95.31 70 LYS A N 1
ATOM 535 C CA . LYS A 1 70 ? 9.968 3.373 4.281 1.00 95.31 70 LYS A CA 1
ATOM 536 C C . LYS A 1 70 ? 9.110 2.523 5.237 1.00 95.31 70 LYS A C 1
ATOM 538 O O . LYS A 1 70 ? 9.142 2.796 6.434 1.00 95.31 70 LYS A O 1
ATOM 543 N N . PRO A 1 71 ? 8.417 1.475 4.754 1.00 94.94 71 PRO A N 1
ATOM 544 C CA . PRO A 1 71 ? 7.722 0.519 5.616 1.00 94.94 71 PRO A CA 1
ATOM 545 C C . PRO A 1 71 ? 8.672 -0.256 6.555 1.00 94.94 71 PRO A C 1
ATOM 547 O O . PRO A 1 71 ? 9.807 -0.544 6.155 1.00 94.94 71 PRO A O 1
ATOM 550 N N . PRO A 1 72 ? 8.215 -0.669 7.753 1.00 96.56 72 PRO A N 1
ATOM 551 C CA . PRO A 1 72 ? 6.875 -0.438 8.293 1.00 96.56 72 PRO A CA 1
ATOM 552 C C . PRO A 1 72 ? 6.677 1.012 8.761 1.00 96.56 72 PRO A C 1
ATOM 554 O O . PRO A 1 72 ? 7.575 1.606 9.354 1.00 96.56 72 PRO A O 1
ATOM 557 N N . VAL A 1 73 ? 5.504 1.585 8.484 1.00 97.38 73 VAL A N 1
ATOM 558 C CA . VAL A 1 73 ? 5.183 2.983 8.818 1.00 97.38 73 VAL A CA 1
ATOM 559 C C . VAL A 1 73 ? 3.681 3.189 8.999 1.00 97.38 73 VAL A C 1
ATOM 561 O O . VAL A 1 73 ? 2.879 2.535 8.338 1.00 97.38 73 VAL A O 1
ATOM 564 N N . THR A 1 74 ? 3.301 4.124 9.867 1.00 97.25 74 THR A N 1
ATOM 565 C CA . THR A 1 74 ? 1.916 4.585 10.019 1.00 97.25 74 THR A CA 1
ATOM 566 C C . THR A 1 74 ? 1.716 5.892 9.258 1.00 97.25 74 THR A C 1
ATOM 568 O O . THR A 1 74 ? 2.462 6.845 9.472 1.00 97.25 74 THR A O 1
ATOM 571 N N . LEU A 1 75 ? 0.703 5.934 8.396 1.00 96.56 75 LEU A N 1
ATOM 572 C CA . LEU A 1 75 ? 0.299 7.102 7.618 1.00 96.56 75 LEU A CA 1
ATOM 573 C C . LEU A 1 75 ? -1.036 7.637 8.138 1.00 96.56 75 LEU A C 1
ATOM 575 O O . LEU A 1 75 ? -1.950 6.865 8.433 1.00 96.56 75 LEU A O 1
ATOM 579 N N . GLN A 1 76 ? -1.149 8.952 8.255 1.00 96.81 76 GLN A N 1
ATOM 580 C CA . GLN A 1 76 ? -2.376 9.650 8.623 1.00 96.81 76 GLN A CA 1
ATOM 581 C C . GLN A 1 76 ? -3.282 9.865 7.401 1.00 96.81 76 GLN A C 1
ATOM 583 O O . GLN A 1 76 ? -2.810 9.840 6.259 1.00 96.81 76 GLN A O 1
ATOM 588 N N . PRO A 1 77 ? -4.587 10.116 7.611 1.00 94.94 77 PRO A N 1
ATOM 589 C CA . PRO A 1 77 ? -5.485 10.548 6.546 1.00 94.94 77 PRO A CA 1
ATOM 590 C C . PRO A 1 77 ? -4.906 11.725 5.757 1.00 94.94 77 PRO A C 1
ATOM 592 O O . PRO A 1 77 ? -4.563 12.767 6.316 1.00 94.94 77 PRO A O 1
ATOM 595 N N . GLY A 1 78 ? -4.809 11.564 4.440 1.00 93.56 78 GLY A N 1
ATOM 596 C CA . GLY A 1 78 ? -4.255 12.570 3.544 1.00 93.56 78 GLY A CA 1
ATOM 597 C C . GLY A 1 78 ? -2.734 12.556 3.366 1.00 93.56 78 GLY A C 1
ATOM 598 O O . GLY A 1 78 ? -2.261 13.287 2.490 1.00 93.56 78 GLY A O 1
ATOM 599 N N . ASP A 1 79 ? -1.990 11.728 4.105 1.00 95.88 79 ASP A N 1
ATOM 600 C CA . ASP A 1 79 ? -0.548 11.564 3.906 1.00 95.88 79 ASP A CA 1
ATOM 601 C C . ASP A 1 79 ? -0.232 10.998 2.519 1.00 95.88 79 ASP A C 1
ATOM 603 O O . ASP A 1 79 ? -1.022 10.263 1.917 1.00 95.88 79 ASP A O 1
ATOM 607 N N . ILE A 1 80 ? 0.958 11.340 2.022 1.00 93.62 80 ILE A N 1
ATOM 608 C CA . ILE A 1 80 ? 1.473 10.890 0.731 1.00 93.62 80 ILE A CA 1
ATOM 609 C C . ILE A 1 80 ? 2.647 9.947 0.965 1.00 93.62 80 ILE A C 1
ATOM 611 O O . ILE A 1 80 ? 3.593 10.275 1.681 1.00 93.62 80 ILE A O 1
ATOM 615 N N . MET A 1 81 ? 2.605 8.796 0.303 1.00 92.38 81 MET A N 1
ATOM 616 C CA . MET A 1 81 ? 3.715 7.862 0.218 1.00 92.38 81 MET A CA 1
ATOM 617 C C . MET A 1 81 ? 4.262 7.872 -1.206 1.00 92.38 81 MET A C 1
ATOM 619 O O . MET A 1 81 ? 3.574 7.519 -2.164 1.00 92.38 81 MET A O 1
ATOM 623 N N . ARG A 1 82 ? 5.521 8.286 -1.338 1.00 91.62 82 ARG A N 1
ATOM 624 C CA . ARG A 1 82 ? 6.232 8.328 -2.613 1.00 91.62 82 ARG A CA 1
ATOM 625 C C . ARG A 1 82 ? 6.758 6.956 -2.979 1.00 91.62 82 ARG A C 1
ATOM 627 O O . ARG A 1 82 ? 7.460 6.343 -2.172 1.00 91.62 82 ARG A O 1
ATOM 634 N N . MET A 1 83 ? 6.471 6.510 -4.201 1.00 88.12 83 MET A N 1
ATOM 635 C CA . MET A 1 83 ? 6.919 5.217 -4.716 1.00 88.12 83 MET A CA 1
ATOM 636 C C . MET A 1 83 ? 7.695 5.414 -6.016 1.00 88.12 83 MET A C 1
ATOM 638 O O . MET A 1 83 ? 7.139 5.611 -7.093 1.00 88.12 83 MET A O 1
ATOM 642 N N . THR A 1 84 ? 9.017 5.334 -5.923 1.00 87.00 84 THR A N 1
ATOM 643 C CA . THR A 1 84 ? 9.902 5.413 -7.087 1.00 87.00 84 THR A CA 1
ATOM 644 C C . THR A 1 84 ? 10.207 4.008 -7.578 1.00 87.00 84 THR A C 1
ATOM 646 O O . THR A 1 84 ? 10.772 3.205 -6.839 1.00 87.00 84 THR A O 1
ATOM 649 N N . VAL A 1 85 ? 9.840 3.711 -8.824 1.00 84.19 85 VAL A N 1
ATOM 650 C CA . VAL A 1 85 ? 10.048 2.404 -9.461 1.00 84.19 85 VAL A CA 1
ATOM 651 C C . VAL A 1 85 ? 10.982 2.525 -10.656 1.00 84.19 85 VAL A C 1
ATOM 653 O O . VAL A 1 85 ? 10.779 3.358 -11.540 1.00 84.19 85 VAL A O 1
ATOM 656 N N . GLU A 1 86 ? 11.975 1.646 -10.731 1.00 83.75 86 GLU A N 1
ATOM 657 C CA . GLU A 1 86 ? 12.790 1.486 -11.933 1.00 83.75 86 GLU A CA 1
ATOM 658 C C . GLU A 1 86 ? 12.259 0.310 -12.750 1.00 83.75 86 GLU A C 1
ATOM 660 O O . GLU A 1 86 ? 12.154 -0.818 -12.263 1.00 83.75 86 GLU A O 1
ATOM 665 N N . LEU A 1 87 ? 11.917 0.560 -14.015 1.00 78.38 87 LEU A N 1
ATOM 666 C CA . LEU A 1 87 ? 11.401 -0.467 -14.919 1.00 78.38 87 LEU A CA 1
ATOM 667 C C . LEU A 1 87 ? 12.508 -0.998 -15.837 1.00 78.38 87 LEU A C 1
ATOM 669 O O . LEU A 1 87 ? 13.328 -0.213 -16.324 1.00 78.38 87 LEU A O 1
ATOM 673 N N . PRO A 1 88 ? 12.523 -2.308 -16.147 1.00 74.38 88 PRO A N 1
ATOM 674 C CA . PRO A 1 88 ? 13.443 -2.835 -17.142 1.00 74.38 88 PRO A CA 1
ATOM 675 C C . PRO A 1 88 ? 13.163 -2.207 -18.513 1.00 74.38 88 PRO A C 1
ATOM 677 O O . PRO A 1 88 ? 12.013 -2.030 -18.912 1.00 74.38 88 PRO A O 1
ATOM 680 N N . VAL A 1 89 ? 14.226 -1.937 -19.279 1.00 71.50 89 VAL A N 1
ATOM 681 C CA . VAL A 1 89 ? 14.160 -1.334 -20.630 1.00 71.50 89 VAL A CA 1
ATOM 682 C C . VAL A 1 89 ? 13.283 -2.155 -21.592 1.00 71.50 89 VAL A C 1
ATOM 684 O O . VAL A 1 89 ? 12.788 -1.632 -22.590 1.00 71.50 89 VAL A O 1
ATOM 687 N N . ARG A 1 90 ? 13.064 -3.445 -21.300 1.00 61.81 90 ARG A N 1
ATOM 688 C CA . ARG A 1 90 ? 12.216 -4.346 -22.083 1.00 61.81 90 ARG A CA 1
ATOM 689 C C . ARG A 1 90 ? 11.492 -5.355 -21.195 1.00 61.81 90 ARG A C 1
ATOM 691 O O . ARG A 1 90 ? 12.119 -6.309 -20.752 1.00 61.81 90 ARG A O 1
ATOM 698 N N . LYS A 1 91 ? 10.170 -5.228 -21.066 1.00 50.97 91 LYS A N 1
ATOM 699 C CA . LYS A 1 91 ? 9.244 -6.372 -21.037 1.00 50.97 91 LYS A CA 1
ATOM 700 C C . LYS A 1 91 ? 7.921 -5.961 -21.679 1.00 50.97 91 LYS A C 1
ATOM 702 O O . LYS A 1 91 ? 7.199 -5.108 -21.180 1.00 50.97 91 LYS A O 1
ATOM 707 N N . ARG A 1 92 ? 7.636 -6.566 -22.829 1.00 49.78 92 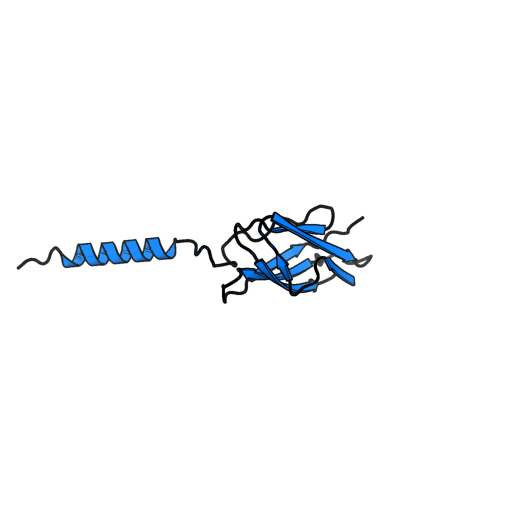ARG A N 1
ATOM 708 C CA . ARG A 1 92 ? 6.320 -6.556 -23.468 1.00 49.78 92 ARG A CA 1
ATOM 709 C C . ARG A 1 92 ? 5.571 -7.751 -22.872 1.00 49.78 92 ARG A C 1
ATOM 711 O O . ARG A 1 92 ? 6.030 -8.869 -23.071 1.00 49.78 92 ARG A O 1
ATOM 718 N N . GLY A 1 93 ? 4.490 -7.524 -22.126 1.00 55.09 93 GLY A N 1
ATOM 719 C CA . GLY A 1 93 ? 3.588 -8.598 -21.677 1.00 55.09 93 GLY A CA 1
ATOM 720 C C . GLY A 1 93 ? 3.199 -8.571 -20.199 1.00 55.09 93 GLY A C 1
ATOM 721 O O . GLY A 1 93 ? 2.021 -8.740 -19.915 1.00 55.09 93 GLY A O 1
ATOM 722 N N . ASP A 1 94 ? 4.126 -8.269 -19.284 1.00 57.66 94 ASP A N 1
ATOM 723 C CA . ASP A 1 94 ? 3.818 -8.150 -17.850 1.00 57.66 94 ASP A CA 1
ATOM 724 C C . ASP A 1 94 ? 3.758 -6.678 -17.439 1.00 57.66 94 ASP A C 1
ATOM 726 O O . ASP A 1 94 ? 4.734 -5.938 -17.596 1.00 57.66 94 ASP A O 1
ATOM 730 N N . ALA A 1 95 ? 2.613 -6.245 -16.908 1.00 72.31 95 ALA A N 1
ATOM 731 C CA . ALA A 1 95 ? 2.509 -4.938 -16.277 1.00 72.31 95 ALA A CA 1
ATOM 732 C C . ALA A 1 95 ? 3.251 -4.997 -14.936 1.00 72.31 95 ALA A C 1
ATOM 734 O O . ALA A 1 95 ? 2.815 -5.679 -14.010 1.00 72.31 95 ALA A O 1
ATOM 735 N N . ALA A 1 96 ? 4.385 -4.302 -14.847 1.00 81.06 96 ALA A N 1
ATOM 736 C CA . ALA A 1 96 ? 5.076 -4.113 -13.582 1.00 81.06 96 ALA A CA 1
ATOM 737 C C . ALA A 1 96 ? 4.109 -3.516 -12.549 1.00 81.06 96 ALA A C 1
ATOM 739 O O . ALA A 1 96 ? 3.258 -2.683 -12.884 1.00 81.06 96 ALA A O 1
ATOM 740 N N . ARG A 1 97 ? 4.216 -3.961 -11.301 1.00 86.69 97 ARG A N 1
ATOM 741 C CA . ARG A 1 97 ? 3.279 -3.610 -10.235 1.00 86.69 97 ARG A CA 1
ATOM 742 C C . ARG A 1 97 ? 3.967 -3.530 -8.887 1.00 86.69 97 ARG A C 1
ATOM 744 O O . ARG A 1 97 ? 5.001 -4.159 -8.661 1.00 86.69 97 ARG A O 1
ATOM 751 N N . THR A 1 98 ? 3.326 -2.802 -7.994 1.00 89.00 98 THR A N 1
ATOM 752 C CA . THR A 1 98 ? 3.714 -2.682 -6.603 1.00 89.00 98 THR A CA 1
ATOM 753 C C . THR A 1 98 ? 2.566 -3.140 -5.719 1.00 89.00 98 THR A C 1
ATOM 755 O O . THR A 1 98 ? 1.418 -2.761 -5.940 1.00 89.00 98 THR A O 1
ATOM 758 N N . ILE A 1 99 ? 2.877 -3.979 -4.740 1.00 92.12 99 ILE A N 1
ATOM 759 C CA . ILE A 1 99 ? 1.917 -4.604 -3.836 1.00 92.12 99 ILE A CA 1
ATOM 760 C C . ILE A 1 99 ? 2.140 -4.018 -2.446 1.00 92.12 99 ILE A C 1
ATOM 762 O O . ILE A 1 99 ? 3.245 -4.100 -1.911 1.00 92.12 99 ILE A O 1
ATOM 766 N N . ILE A 1 100 ? 1.098 -3.435 -1.863 1.00 94.69 100 ILE A N 1
ATOM 767 C CA . ILE A 1 100 ? 1.120 -2.854 -0.520 1.00 94.69 100 ILE A CA 1
ATOM 768 C C . ILE A 1 100 ? 0.304 -3.744 0.399 1.00 94.69 100 ILE A C 1
ATOM 770 O O . ILE A 1 100 ? -0.882 -3.951 0.151 1.00 94.69 100 ILE A O 1
ATOM 774 N N . ARG A 1 101 ? 0.923 -4.234 1.475 1.00 95.88 101 ARG A N 1
ATOM 775 C CA . ARG A 1 101 ? 0.208 -4.866 2.590 1.00 95.88 101 ARG A CA 1
ATOM 776 C C . ARG A 1 101 ? 0.030 -3.854 3.702 1.00 95.88 101 ARG A C 1
ATOM 778 O O . ARG A 1 101 ? 1.011 -3.245 4.137 1.00 95.88 101 ARG A O 1
ATOM 785 N N . TYR A 1 102 ? -1.203 -3.678 4.146 1.00 96.00 102 TYR A N 1
ATOM 786 C CA . TYR A 1 102 ? -1.556 -2.650 5.114 1.00 96.00 102 TYR A CA 1
ATOM 787 C C . TYR A 1 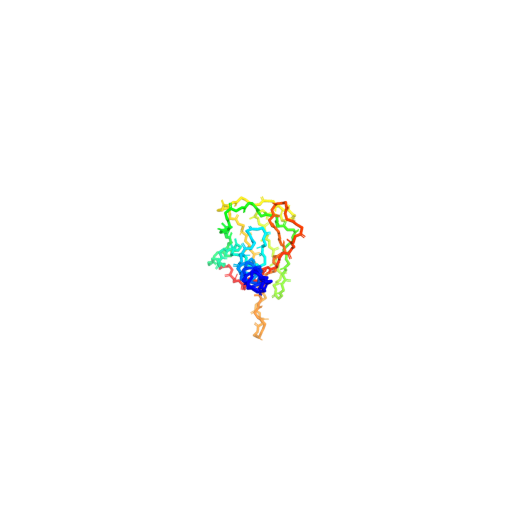102 ? -2.767 -3.059 5.946 1.00 96.00 102 TYR A C 1
ATOM 789 O O . TYR A 1 102 ? -3.457 -4.024 5.629 1.00 96.00 102 TYR A O 1
ATOM 797 N N . ARG A 1 103 ? -3.025 -2.304 7.007 1.00 95.38 103 ARG A N 1
ATOM 798 C CA . ARG A 1 103 ? -4.221 -2.425 7.843 1.00 95.38 103 ARG A CA 1
ATOM 799 C C . ARG A 1 103 ? -4.588 -1.073 8.431 1.00 95.38 103 ARG A C 1
ATOM 801 O O . ARG A 1 103 ? -3.734 -0.187 8.499 1.00 95.38 103 ARG A O 1
ATOM 808 N N . PHE A 1 104 ? -5.821 -0.908 8.893 1.00 94.69 104 PHE A N 1
ATOM 809 C CA . PHE A 1 104 ? -6.126 0.228 9.761 1.00 94.69 104 PHE A CA 1
ATOM 810 C C . PHE A 1 104 ? -5.451 0.054 11.121 1.00 94.69 104 PHE A C 1
ATOM 812 O O . PHE A 1 104 ? -5.337 -1.064 11.627 1.00 94.69 104 PHE A O 1
ATOM 819 N N . VAL A 1 105 ? -5.009 1.160 11.723 1.00 92.56 105 VAL A N 1
ATOM 820 C CA . VAL A 1 105 ? -4.503 1.135 13.103 1.00 92.56 105 VAL A CA 1
ATOM 821 C C . VAL A 1 105 ? -5.592 0.573 14.021 1.00 92.56 105 VAL A C 1
ATOM 823 O O . VAL A 1 105 ? -6.714 1.076 14.042 1.00 92.56 105 VAL A O 1
ATOM 826 N N . GLY A 1 106 ? -5.249 -0.466 14.785 1.00 87.31 106 GLY A N 1
ATOM 827 C CA . GLY A 1 106 ? -6.176 -1.144 15.697 1.00 87.31 106 GLY A CA 1
ATOM 828 C C . GLY A 1 106 ? -7.067 -2.212 15.052 1.00 87.31 106 GLY A C 1
ATOM 829 O O . GLY A 1 106 ? -7.863 -2.812 15.766 1.00 87.31 106 GLY A O 1
ATOM 830 N N . SER A 1 107 ? -6.932 -2.466 13.746 1.00 88.06 107 SER A N 1
ATOM 831 C CA . SER A 1 107 ? -7.541 -3.622 13.080 1.00 88.06 107 SER A CA 1
ATOM 832 C C . SER A 1 107 ? -6.558 -4.797 13.042 1.00 88.06 107 SER A C 1
ATOM 834 O O . SER A 1 107 ? -5.352 -4.609 12.848 1.00 88.06 107 SER A O 1
ATOM 836 N N . ASP A 1 108 ? -7.070 -6.016 13.201 1.00 86.94 108 ASP A N 1
ATOM 837 C CA . ASP A 1 108 ? -6.305 -7.249 12.975 1.00 86.94 108 ASP A CA 1
ATOM 838 C C . ASP A 1 108 ? -6.368 -7.705 11.507 1.00 86.94 108 ASP A C 1
ATOM 840 O O . ASP A 1 108 ? -5.619 -8.592 11.092 1.00 86.94 108 ASP A O 1
ATOM 844 N N . GLU A 1 109 ? -7.223 -7.076 10.696 1.00 89.25 109 GLU A N 1
ATOM 845 C CA . GLU A 1 109 ? -7.386 -7.416 9.289 1.00 89.25 109 GLU A CA 1
ATOM 846 C C . GLU A 1 109 ? -6.314 -6.761 8.422 1.00 89.25 109 GLU A C 1
ATOM 848 O O . GLU A 1 109 ? -6.129 -5.543 8.419 1.00 89.25 109 GLU A O 1
ATOM 853 N N . VAL A 1 110 ? -5.619 -7.585 7.638 1.00 92.62 110 VAL A N 1
ATOM 854 C CA . VAL A 1 110 ? -4.613 -7.131 6.677 1.00 92.62 110 VAL A CA 1
ATOM 855 C C . VAL A 1 110 ? -5.210 -7.141 5.278 1.00 92.62 110 VAL A C 1
ATOM 857 O O . VAL A 1 110 ? -5.595 -8.189 4.761 1.00 92.62 110 VAL A O 1
ATOM 860 N N . ALA A 1 111 ? -5.209 -5.977 4.642 1.00 93.38 111 ALA A N 1
ATOM 861 C CA . ALA A 1 111 ? -5.575 -5.800 3.250 1.00 93.38 111 ALA A CA 1
ATOM 862 C C . ALA A 1 111 ? -4.343 -5.722 2.343 1.00 93.38 111 ALA A C 1
ATOM 864 O O . ALA A 1 111 ? -3.210 -5.455 2.767 1.00 93.38 111 ALA A O 1
ATOM 865 N N . VAL A 1 112 ? -4.591 -5.951 1.055 1.00 93.62 112 VAL A N 1
ATOM 866 C CA . VAL A 1 112 ? -3.581 -5.882 0.002 1.00 93.62 112 VAL A CA 1
ATOM 867 C C . VAL A 1 112 ? -4.087 -4.988 -1.120 1.00 93.62 112 VAL A C 1
ATOM 869 O O . VAL A 1 112 ? -5.160 -5.229 -1.664 1.00 93.62 112 VAL A O 1
ATOM 872 N N . SER A 1 113 ? -3.287 -3.991 -1.490 1.00 91.50 113 SER A N 1
ATOM 873 C CA . SER A 1 113 ? -3.537 -3.142 -2.657 1.00 91.50 113 SER A CA 1
ATOM 874 C C . SER A 1 113 ? -2.475 -3.384 -3.715 1.00 91.50 113 SER A C 1
ATOM 876 O O . SER A 1 113 ? -1.281 -3.423 -3.414 1.00 91.50 113 SER A O 1
ATOM 878 N N . GLU A 1 114 ? -2.912 -3.516 -4.962 1.00 89.94 114 GLU A N 1
ATOM 879 C CA . GLU A 1 114 ? -2.038 -3.652 -6.120 1.00 89.94 114 GLU A CA 1
ATOM 880 C C . GLU A 1 114 ? -2.097 -2.385 -6.971 1.00 89.94 114 GLU A C 1
ATOM 882 O O . GLU A 1 114 ? -3.157 -1.962 -7.427 1.00 89.94 114 GLU A O 1
ATOM 887 N N . PHE A 1 115 ? -0.928 -1.814 -7.232 1.00 86.56 115 PHE A N 1
ATOM 888 C CA . PHE A 1 115 ? -0.768 -0.624 -8.047 1.00 86.56 115 PHE A CA 1
ATOM 889 C C . PHE A 1 115 ? 0.069 -0.935 -9.276 1.00 86.56 115 PHE A C 1
ATOM 891 O O . PHE A 1 115 ? 1.128 -1.553 -9.176 1.00 86.56 115 PHE A O 1
ATOM 898 N N . ARG A 1 116 ? -0.353 -0.466 -10.452 1.00 82.38 116 ARG A N 1
ATOM 899 C CA . ARG A 1 116 ? 0.491 -0.558 -11.650 1.00 82.38 116 ARG A CA 1
ATOM 900 C C . ARG A 1 116 ? 1.698 0.361 -11.492 1.00 82.38 116 ARG A C 1
ATOM 902 O O . ARG A 1 116 ? 1.540 1.565 -11.306 1.00 82.38 116 ARG A O 1
ATOM 909 N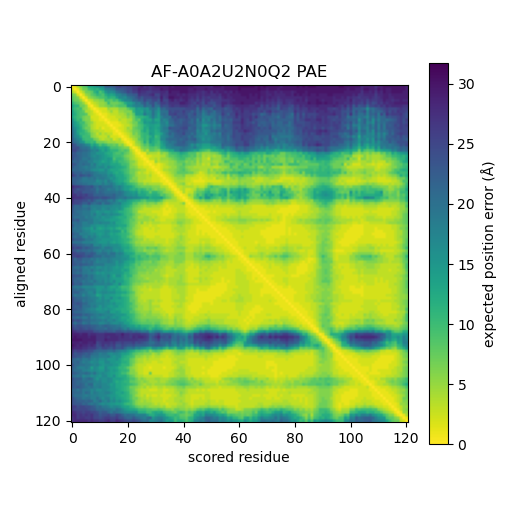 N . ALA A 1 117 ? 2.892 -0.203 -11.623 1.00 74.25 117 ALA A N 1
ATOM 910 C CA . ALA A 1 117 ? 4.125 0.561 -11.631 1.00 74.25 117 ALA A CA 1
ATOM 911 C C . ALA A 1 117 ? 4.163 1.423 -12.898 1.00 74.25 117 ALA A C 1
ATOM 913 O O . ALA A 1 117 ? 4.019 0.927 -14.021 1.00 74.25 117 ALA A O 1
ATOM 914 N N . ARG A 1 118 ? 4.350 2.731 -12.720 1.00 68.38 118 ARG A N 1
ATOM 915 C CA . ARG A 1 118 ? 4.541 3.683 -13.815 1.00 68.38 118 ARG A CA 1
ATOM 916 C C . ARG A 1 118 ? 5.980 4.161 -13.807 1.00 68.38 118 ARG A C 1
ATOM 918 O O . ARG A 1 118 ? 6.537 4.425 -12.750 1.00 68.38 118 ARG A O 1
ATOM 925 N N . ARG A 1 119 ? 6.585 4.258 -14.992 1.00 63.38 119 ARG A N 1
ATOM 926 C CA . ARG A 1 119 ? 7.926 4.825 -15.130 1.00 63.38 119 ARG A CA 1
ATOM 927 C C . ARG A 1 119 ? 7.869 6.284 -14.689 1.00 63.38 119 ARG A C 1
ATOM 929 O O . ARG A 1 119 ? 7.179 7.067 -15.336 1.00 63.38 119 ARG A O 1
ATOM 936 N N . VAL A 1 120 ? 8.596 6.620 -13.631 1.00 61.38 120 VAL A N 1
ATOM 937 C CA . VAL A 1 120 ? 8.898 8.014 -13.310 1.00 61.38 120 VAL A CA 1
ATOM 938 C C . VAL A 1 120 ? 9.917 8.471 -14.358 1.00 61.38 120 VAL A C 1
ATOM 940 O O . VAL A 1 120 ? 10.930 7.796 -14.563 1.00 61.38 120 VAL A O 1
ATOM 943 N N . GLY A 1 121 ? 9.541 9.483 -15.141 1.00 52.16 121 GLY A N 1
ATOM 944 C CA . GLY A 1 121 ? 10.320 10.005 -16.270 1.00 52.16 121 GLY A CA 1
ATOM 945 C C . GLY A 1 121 ? 11.550 10.781 -15.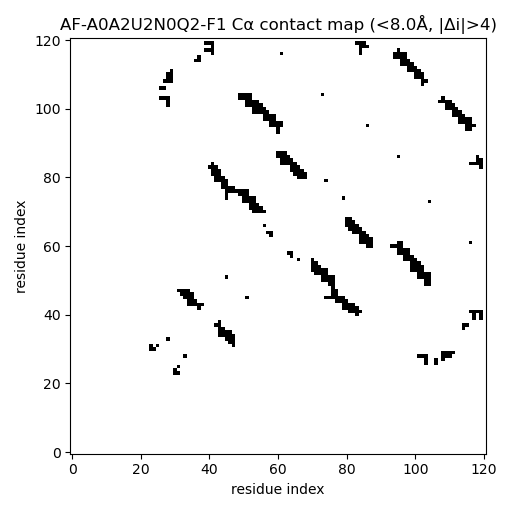837 1.00 52.16 121 GLY A C 1
ATOM 946 O O . GLY A 1 121 ? 11.493 11.404 -14.756 1.00 52.16 121 GLY A O 1
#

Secondary structure (DSSP, 8-state):
---SHHHHHHHHHHHHHHHHHTS--TT-TTTS--BPPPPTTSEEEB-SSS-EEEEEEEEES-SEEEEESPSSEEE-TT-EEEEEEEPPS--SS---EEEEEEEETT--PPEEEEEE-----

Nearest PDB structures (foldseek):
  3j9f-assembly1_8  TM=3.799E-01  e=2.844E+00  Homo sapiens
  9b7b-assembly2_F  TM=2.918E-01  e=6.934E-01  Homo sapiens
  3qwr-assembly1_A  TM=3.908E-01  e=8.419E+00  Homo sapiens
  5vl3-assembly3_S  TM=3.523E-01  e=5.166E+00  Homo sapiens

Sequence (121 aa):
MDETDDFDLQELFAAERRAAAFRIDPMDPVHNTVWSDVTSDGDIKVLADKPVEVLSVEQVGCLSLTCNPKPPVTLQPGDIMRMTVELPVRKRGDAARTIIRYRFVGSDEVAVSEFRARRVG

Radius of gyration: 21.06 Å; Cα contacts (8 Å, |Δi|>4): 228; chains: 1; bounding box: 68×32×45 Å